Protein AF-A0A0F5VJH8-F1 (afdb_monomer)

Nearest PDB structures (foldseek):
  4hkg-assembly2_B  TM=8.676E-01  e=9.234E-03  Acinetobacter baumannii AB307-0294
  2l22-assembly1_A  TM=8.726E-01  e=4.710E-02  Pseudomonas fluorescens
  8ahq-assembly1_C  TM=8.670E-01  e=6.859E-02  Streptomyces virginiae
  4ca3-assembly1_A  TM=7.753E-01  e=8.278E-02  St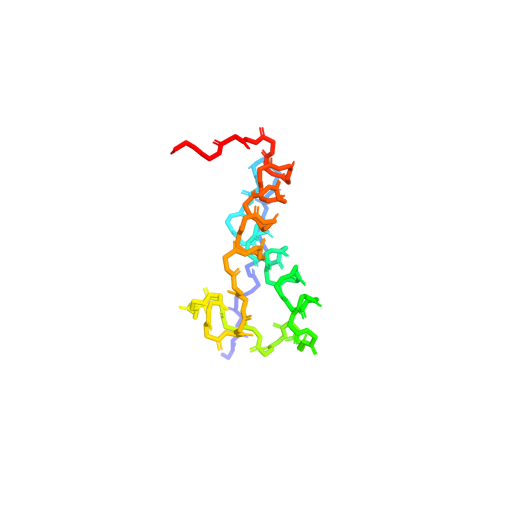reptomyces virginiae
  2liw-assembly1_A  TM=7.437E-01  e=1.455E-01  Lyngbya majuscula

Structure (mmCIF, N/CA/C/O backbone):
data_AF-A0A0F5VJH8-F1
#
_entry.id   AF-A0A0F5VJH8-F1
#
loop_
_atom_site.group_PDB
_atom_site.id
_atom_site.type_symbol
_atom_site.label_atom_id
_atom_site.label_alt_id
_atom_site.label_comp_id
_atom_site.label_asym_id
_atom_site.label_entity_id
_atom_site.label_seq_id
_atom_site.pdbx_PDB_ins_code
_atom_site.Cartn_x
_atom_site.Cartn_y
_atom_site.Cartn_z
_atom_site.occupancy
_atom_site.B_iso_or_equiv
_atom_site.auth_seq_id
_atom_site.auth_comp_id
_atom_site.auth_asym_id
_atom_site.auth_atom_id
_atom_site.pdbx_PDB_model_num
ATOM 1 N N . MET A 1 1 ? -22.256 21.950 -8.885 1.00 46.28 1 MET A N 1
ATOM 2 C CA . MET A 1 1 ? -22.291 20.601 -8.279 1.00 46.28 1 MET A CA 1
ATOM 3 C C . MET A 1 1 ? -21.336 19.746 -9.096 1.00 46.28 1 MET A C 1
ATOM 5 O O . MET A 1 1 ? -21.318 19.907 -10.304 1.00 46.28 1 MET A O 1
ATOM 9 N N . ASN A 1 2 ? -20.441 19.035 -8.415 1.00 42.19 2 ASN A N 1
ATOM 10 C CA . ASN A 1 2 ? -19.102 18.637 -8.864 1.00 42.19 2 ASN A CA 1
ATOM 11 C C . ASN A 1 2 ? -19.007 17.950 -10.239 1.00 42.19 2 ASN A C 1
ATOM 13 O O . ASN A 1 2 ? -19.579 16.884 -10.421 1.00 42.19 2 ASN A O 1
ATOM 17 N N . SER A 1 3 ? -18.158 18.508 -11.107 1.00 52.56 3 SER A N 1
ATOM 18 C CA . SER A 1 3 ? -17.363 17.761 -12.087 1.00 52.56 3 SER A CA 1
ATOM 19 C C . SER A 1 3 ? -15.963 18.374 -12.098 1.00 52.56 3 SER A C 1
ATOM 21 O O . SER A 1 3 ? -15.816 19.568 -12.364 1.00 52.56 3 SER A O 1
ATOM 23 N N . PRO A 1 4 ? -14.940 17.573 -11.784 1.00 55.81 4 PRO A N 1
ATOM 24 C CA . PRO A 1 4 ? -13.831 17.490 -12.714 1.00 55.81 4 PRO A CA 1
ATOM 25 C C . PRO A 1 4 ? -13.651 16.030 -13.130 1.00 55.81 4 PRO A C 1
ATOM 27 O O . PRO A 1 4 ? -13.083 15.217 -12.405 1.00 55.81 4 PRO A O 1
ATOM 30 N N . GLU A 1 5 ? -14.133 15.704 -14.327 1.00 46.19 5 GLU A N 1
ATOM 31 C CA . GLU A 1 5 ? -13.558 14.623 -15.122 1.00 46.19 5 GLU A CA 1
ATOM 32 C C . GLU A 1 5 ? -12.150 15.067 -15.536 1.00 46.19 5 GLU A C 1
ATOM 34 O O . GLU A 1 5 ? -11.935 15.603 -16.619 1.00 46.19 5 GLU A O 1
ATOM 39 N N . SER A 1 6 ? -11.181 14.905 -14.641 1.00 42.22 6 SER A N 1
ATOM 40 C CA . SER A 1 6 ? -9.771 14.970 -15.009 1.00 42.22 6 SER A CA 1
ATOM 41 C C . SER A 1 6 ? -9.346 13.566 -15.413 1.00 42.22 6 SER A C 1
ATOM 43 O O . SER A 1 6 ? -8.800 12.821 -14.606 1.00 42.22 6 SER A O 1
ATOM 45 N N . ALA A 1 7 ? -9.637 13.183 -16.654 1.00 52.06 7 ALA A N 1
ATOM 46 C CA . ALA A 1 7 ? -8.931 12.081 -17.292 1.00 52.06 7 ALA A CA 1
ATOM 47 C C . ALA A 1 7 ? -7.529 12.589 -17.671 1.00 52.06 7 ALA A C 1
ATOM 49 O O . ALA A 1 7 ? -7.434 13.527 -18.470 1.00 52.06 7 ALA A O 1
ATOM 50 N N . PRO A 1 8 ? -6.432 12.039 -17.123 1.00 50.84 8 PRO A N 1
ATOM 51 C CA . PRO A 1 8 ? -5.116 12.402 -17.603 1.00 50.84 8 PRO A CA 1
ATOM 52 C C . PRO A 1 8 ? -4.844 11.628 -18.896 1.00 50.84 8 PRO A C 1
ATOM 54 O O . PRO A 1 8 ? -4.741 10.403 -18.914 1.00 50.84 8 PRO A O 1
ATOM 57 N N . SER A 1 9 ? -4.705 12.365 -19.994 1.00 46.19 9 SER A N 1
ATOM 58 C CA . SER A 1 9 ? -3.942 11.923 -21.158 1.00 46.19 9 SER A CA 1
ATOM 59 C C . SER A 1 9 ? -2.499 11.658 -20.713 1.00 46.19 9 SER A C 1
ATOM 61 O O . SER A 1 9 ? -1.716 12.596 -20.605 1.00 46.19 9 SER A O 1
ATOM 63 N N . ALA A 1 10 ? -2.140 10.408 -20.425 1.00 47.41 10 ALA A N 1
ATOM 64 C CA . ALA A 1 10 ? -0.785 10.028 -20.023 1.00 47.41 10 ALA A CA 1
ATOM 65 C C . ALA A 1 10 ? -0.258 8.894 -20.912 1.00 47.41 10 ALA A C 1
ATOM 67 O O . ALA A 1 10 ? -0.158 7.740 -20.516 1.00 47.41 10 ALA A O 1
ATOM 68 N N . LEU A 1 11 ? 0.086 9.237 -22.151 1.00 49.41 11 LEU A N 1
ATOM 69 C CA . LEU A 1 11 ? 0.972 8.428 -22.985 1.00 49.41 11 LEU A CA 1
ATOM 70 C C . LEU A 1 11 ? 2.333 9.122 -22.993 1.00 49.41 11 LEU A C 1
ATOM 72 O O . LEU A 1 11 ? 2.598 9.878 -23.923 1.00 49.41 11 LEU A O 1
ATOM 76 N N . SER A 1 12 ? 3.125 8.948 -21.925 1.00 48.16 12 SER A N 1
ATOM 77 C CA . SER A 1 12 ? 4.600 9.073 -21.836 1.00 48.16 12 SER A CA 1
ATOM 78 C C . SER A 1 12 ? 4.999 9.341 -20.375 1.00 48.16 12 SER A C 1
ATOM 80 O O . SER A 1 12 ? 4.697 10.40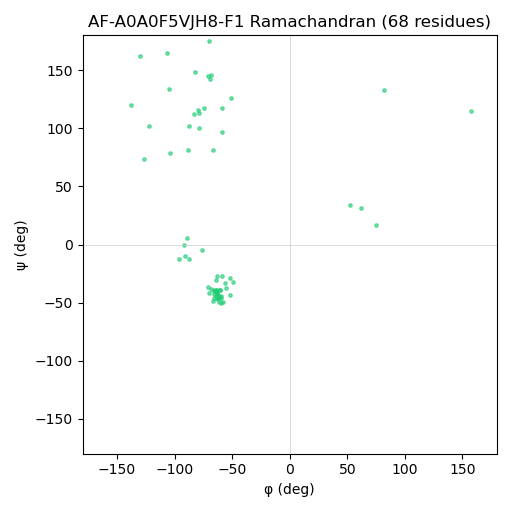8 -19.855 1.00 48.16 12 SER A O 1
ATOM 82 N N . ALA A 1 13 ? 5.715 8.395 -19.760 1.00 54.66 13 ALA A N 1
ATOM 83 C CA . ALA A 1 13 ? 6.146 8.315 -18.353 1.00 54.66 13 ALA A CA 1
ATOM 84 C C . ALA A 1 13 ? 5.093 7.782 -17.353 1.00 54.66 13 ALA A C 1
ATOM 86 O O . ALA A 1 13 ? 3.940 8.226 -17.377 1.00 54.66 13 ALA A O 1
ATOM 87 N N . PRO A 1 14 ? 5.475 6.835 -16.464 1.00 56.31 14 PRO A N 1
ATOM 88 C CA . PRO A 1 14 ? 4.615 6.421 -15.363 1.00 56.31 14 PRO A CA 1
ATOM 89 C C . PRO A 1 14 ? 4.314 7.664 -14.528 1.00 56.31 14 PRO A C 1
ATOM 91 O O . PRO A 1 14 ? 5.212 8.333 -14.019 1.00 56.31 14 PRO A O 1
ATOM 94 N N . SER A 1 15 ? 3.040 8.032 -14.468 1.00 66.06 15 SER A N 1
ATOM 95 C CA . SER A 1 15 ? 2.612 9.184 -13.682 1.00 66.06 15 SER A CA 1
ATOM 96 C C . SER A 1 15 ? 2.803 8.852 -12.203 1.00 66.06 15 SER A C 1
ATOM 98 O O . SER A 1 15 ? 2.567 7.715 -11.806 1.00 66.06 15 SER A O 1
ATOM 100 N N . ASP A 1 16 ? 3.159 9.827 -11.366 1.00 70.06 16 ASP A N 1
ATOM 101 C CA . ASP A 1 16 ? 3.306 9.639 -9.908 1.00 70.06 16 ASP A CA 1
ATOM 102 C C . ASP A 1 16 ? 2.081 8.925 -9.286 1.00 70.06 16 ASP A C 1
ATOM 104 O O . ASP A 1 16 ? 2.188 8.086 -8.394 1.00 70.06 16 ASP A O 1
ATOM 108 N N . THR A 1 17 ? 0.898 9.171 -9.856 1.00 75.81 17 THR A N 1
ATOM 109 C CA . THR A 1 17 ? -0.365 8.500 -9.518 1.00 75.81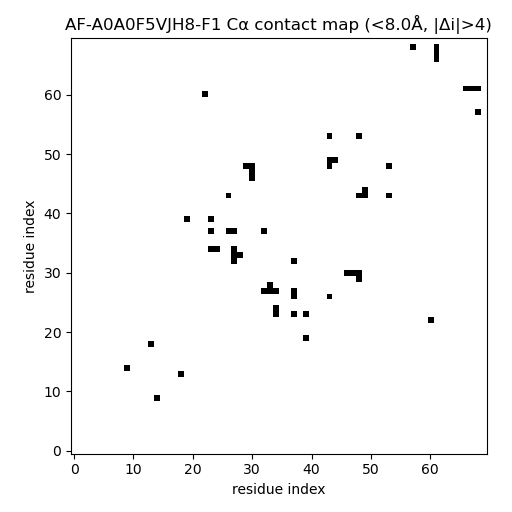 17 THR A CA 1
ATOM 110 C C . THR A 1 17 ? -0.390 6.997 -9.826 1.00 75.81 17 THR A C 1
ATOM 112 O O . THR A 1 17 ? -0.929 6.238 -9.022 1.00 75.81 17 THR A O 1
ATOM 115 N N . GLU A 1 18 ? 0.188 6.552 -10.944 1.00 79.75 18 GLU A N 1
ATOM 116 C CA . GLU A 1 18 ? 0.272 5.131 -11.321 1.00 79.75 18 GLU A CA 1
ATOM 117 C C . GLU A 1 18 ? 1.173 4.375 -10.342 1.00 79.75 18 GLU A C 1
ATOM 119 O O . GLU A 1 18 ? 0.752 3.373 -9.760 1.00 79.75 18 GLU A O 1
ATOM 124 N N . LEU A 1 19 ? 2.367 4.920 -10.069 1.00 80.12 19 LEU A N 1
ATOM 125 C CA . LEU A 1 19 ? 3.298 4.351 -9.093 1.00 80.12 19 LEU A CA 1
A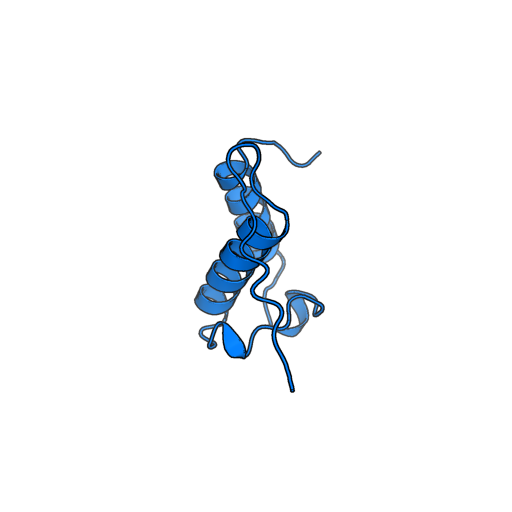TOM 126 C C . LEU A 1 19 ? 2.657 4.289 -7.705 1.00 80.12 19 LEU A C 1
ATOM 128 O O . LEU A 1 19 ? 2.723 3.262 -7.034 1.00 80.12 19 LEU A O 1
ATOM 132 N N . ARG A 1 20 ? 1.978 5.361 -7.283 1.00 79.44 20 ARG A N 1
ATOM 133 C CA . ARG A 1 20 ? 1.290 5.410 -5.989 1.00 79.44 20 ARG A CA 1
ATOM 134 C C . ARG A 1 20 ? 0.159 4.386 -5.893 1.00 79.44 20 ARG A C 1
ATOM 136 O O . ARG A 1 20 ? -0.013 3.779 -4.839 1.00 79.44 20 ARG A O 1
ATOM 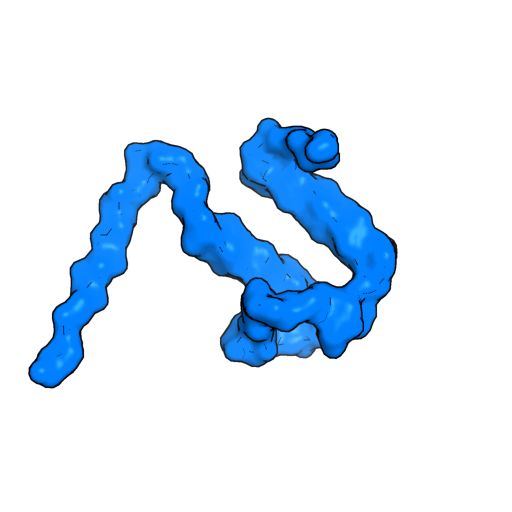143 N N . SER A 1 21 ? -0.598 4.176 -6.969 1.00 83.88 21 SER A N 1
ATOM 144 C CA . SER A 1 21 ? -1.666 3.170 -7.036 1.00 83.88 21 SER A CA 1
ATOM 145 C C . SER A 1 21 ? -1.111 1.745 -6.943 1.00 83.88 21 SER A C 1
ATOM 147 O O . SER A 1 21 ? -1.589 0.928 -6.146 1.00 83.88 21 SER A O 1
ATOM 149 N N . TRP A 1 22 ? -0.048 1.460 -7.698 1.00 85.88 22 TRP A N 1
ATOM 150 C CA . TRP A 1 22 ? 0.641 0.173 -7.659 1.00 85.88 22 TRP A CA 1
ATOM 151 C C . TRP A 1 22 ? 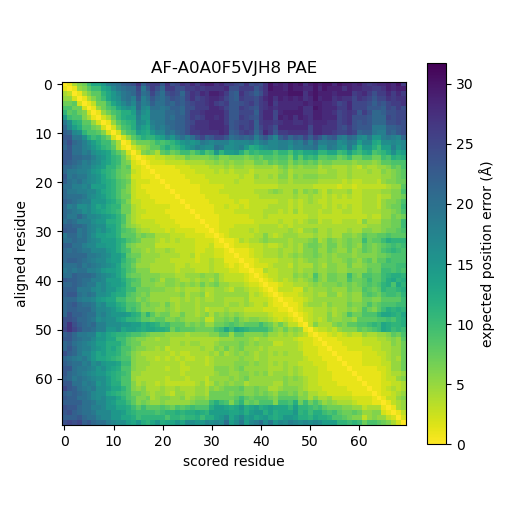1.258 -0.093 -6.281 1.00 85.88 22 TRP A C 1
ATOM 153 O O . TRP A 1 22 ? 1.018 -1.150 -5.692 1.00 85.88 22 TRP A O 1
ATOM 163 N N . LEU A 1 23 ? 1.956 0.893 -5.709 1.00 83.19 23 LEU A N 1
ATOM 164 C CA . LEU A 1 23 ? 2.612 0.772 -4.409 1.00 83.19 23 LEU A CA 1
ATOM 165 C C . LEU A 1 23 ? 1.592 0.495 -3.304 1.00 83.19 23 LEU A C 1
ATOM 167 O O . LEU A 1 23 ? 1.773 -0.406 -2.490 1.00 83.19 23 LEU A O 1
ATOM 171 N N . ARG A 1 24 ? 0.473 1.223 -3.320 1.00 85.25 24 ARG A N 1
ATOM 172 C CA . ARG A 1 24 ? -0.647 1.039 -2.391 1.00 85.25 24 ARG A CA 1
ATOM 173 C C . ARG A 1 24 ? -1.259 -0.358 -2.505 1.00 85.25 24 ARG A C 1
ATOM 175 O O . ARG A 1 24 ? -1.564 -0.965 -1.485 1.00 85.25 24 ARG A O 1
ATOM 182 N N . THR A 1 25 ? -1.383 -0.893 -3.720 1.00 87.25 25 THR A N 1
ATOM 183 C CA . THR A 1 25 ? -1.859 -2.267 -3.962 1.00 87.25 25 THR A CA 1
ATOM 184 C C . THR A 1 25 ? -0.882 -3.309 -3.413 1.00 87.25 25 THR A C 1
ATOM 186 O O . THR A 1 25 ? -1.296 -4.267 -2.760 1.00 87.25 25 THR A O 1
ATOM 189 N N . ARG A 1 26 ? 0.425 -3.101 -3.620 1.00 85.62 26 ARG A N 1
ATOM 190 C CA . ARG A 1 26 ? 1.488 -3.954 -3.070 1.00 85.62 26 ARG A CA 1
ATOM 191 C C . ARG A 1 26 ? 1.474 -3.958 -1.543 1.00 85.62 26 ARG A C 1
ATOM 193 O O . ARG A 1 26 ? 1.469 -5.024 -0.934 1.00 85.62 26 ARG A O 1
ATOM 200 N N . VAL A 1 27 ? 1.422 -2.775 -0.936 1.00 83.75 27 VAL A N 1
ATOM 201 C CA . VAL A 1 27 ? 1.361 -2.593 0.519 1.00 83.75 27 VAL A CA 1
ATOM 202 C C . VAL A 1 27 ? 0.122 -3.274 1.091 1.00 83.75 27 VAL A C 1
ATOM 204 O O . VAL A 1 27 ? 0.275 -4.105 1.980 1.00 83.75 27 VAL A O 1
ATOM 207 N N . ALA A 1 28 ? -1.067 -3.019 0.532 1.00 87.31 28 ALA A N 1
ATOM 208 C CA . ALA A 1 28 ? -2.329 -3.647 0.937 1.00 87.31 28 ALA A CA 1
ATOM 209 C C . ALA A 1 28 ? -2.249 -5.178 0.967 1.00 87.31 28 ALA A C 1
ATOM 211 O O . ALA A 1 28 ? -2.680 -5.811 1.928 1.00 87.31 28 ALA A O 1
ATOM 212 N N . HIS A 1 29 ? -1.626 -5.768 -0.056 1.00 85.81 29 HIS A N 1
ATOM 213 C CA . HIS A 1 29 ? -1.410 -7.207 -0.128 1.00 85.81 29 HIS A CA 1
ATOM 214 C C . HIS A 1 29 ? -0.504 -7.722 1.002 1.00 85.81 29 HIS A C 1
ATOM 216 O O . HIS A 1 29 ? -0.793 -8.763 1.590 1.00 85.81 29 HIS A O 1
ATOM 222 N N . TYR A 1 30 ? 0.570 -7.000 1.337 1.00 83.38 30 TYR A N 1
ATOM 223 C CA . TYR A 1 30 ? 1.476 -7.392 2.420 1.00 83.38 30 TYR A CA 1
ATOM 224 C C . TYR A 1 30 ? 0.832 -7.301 3.806 1.00 83.38 30 TYR A C 1
ATOM 226 O O . TYR A 1 30 ? 1.070 -8.165 4.645 1.00 83.38 30 TYR A O 1
ATOM 234 N N . VAL A 1 31 ? 0.003 -6.283 4.039 1.00 84.31 31 VAL A N 1
ATOM 235 C CA . VAL A 1 31 ? -0.652 -6.056 5.339 1.00 84.31 31 VAL A CA 1
ATOM 236 C C . VAL A 1 31 ? -2.025 -6.730 5.439 1.00 84.31 31 VAL A C 1
ATOM 238 O O . VAL A 1 31 ? -2.681 -6.636 6.471 1.00 84.31 31 VAL A O 1
ATOM 241 N N . GLN A 1 32 ? -2.457 -7.410 4.368 1.00 85.50 32 GLN A N 1
ATOM 242 C CA . GLN A 1 32 ? -3.769 -8.052 4.228 1.00 85.50 32 GLN A CA 1
ATOM 243 C C . GLN A 1 32 ? -4.951 -7.116 4.533 1.00 85.50 32 GLN A C 1
ATOM 245 O O . GLN A 1 32 ? -5.981 -7.542 5.056 1.00 85.50 32 GLN A O 1
ATOM 250 N N . LEU A 1 33 ? -4.801 -5.837 4.194 1.00 84.81 33 LEU A N 1
ATOM 251 C CA . LEU A 1 33 ? -5.841 -4.820 4.326 1.00 84.81 33 LEU A CA 1
ATOM 252 C C . LEU A 1 33 ? -6.397 -4.459 2.955 1.00 84.81 33 LEU A C 1
ATOM 254 O O . LEU A 1 33 ? -5.812 -4.764 1.914 1.00 84.81 33 LEU A O 1
ATOM 258 N N . ASP A 1 34 ? -7.545 -3.791 2.959 1.00 85.31 34 ASP A N 1
ATOM 259 C CA . ASP A 1 34 ? -8.100 -3.252 1.730 1.00 85.31 34 ASP A CA 1
ATOM 260 C C . ASP A 1 34 ? -7.238 -2.087 1.233 1.00 85.31 34 ASP A C 1
ATOM 262 O O . ASP A 1 34 ? -6.765 -1.261 2.015 1.00 85.31 34 ASP A O 1
ATOM 266 N N . VAL A 1 35 ? -7.073 -1.980 -0.084 1.00 82.44 35 VAL A N 1
ATOM 267 C CA . VAL A 1 35 ? -6.362 -0.865 -0.718 1.00 82.44 35 VAL A CA 1
ATOM 268 C C . VAL A 1 35 ? -6.999 0.464 -0.297 1.00 82.44 35 VAL A C 1
ATOM 270 O O . VAL A 1 35 ? -6.292 1.456 -0.147 1.00 82.44 35 VAL A O 1
ATOM 273 N N . ALA A 1 36 ? -8.317 0.520 -0.070 1.00 84.12 36 ALA A N 1
ATOM 274 C CA . ALA A 1 36 ? -9.026 1.694 0.450 1.00 84.12 36 ALA A CA 1
ATOM 275 C C . ALA A 1 36 ? -8.606 2.119 1.869 1.00 84.12 36 ALA A C 1
ATOM 277 O O . ALA A 1 36 ? -8.696 3.305 2.176 1.00 84.12 36 ALA A O 1
ATOM 278 N N . ASP A 1 37 ? -8.121 1.184 2.687 1.00 84.12 37 ASP A N 1
ATOM 279 C CA . ASP A 1 37 ? -7.707 1.409 4.080 1.00 84.12 37 ASP A CA 1
ATOM 280 C C . ASP A 1 37 ? -6.213 1.780 4.197 1.00 84.12 37 ASP A C 1
ATOM 282 O O . ASP A 1 37 ? -5.736 2.218 5.244 1.00 84.12 37 ASP A O 1
ATOM 286 N N . ILE A 1 38 ? -5.458 1.644 3.098 1.00 83.75 38 ILE A N 1
ATOM 287 C CA . ILE A 1 38 ? -4.048 2.037 3.040 1.00 83.75 38 ILE A CA 1
ATOM 288 C C . ILE A 1 38 ? -3.909 3.548 2.864 1.00 83.75 38 ILE A C 1
ATOM 290 O O . ILE A 1 38 ? -4.174 4.115 1.798 1.00 83.75 38 ILE A O 1
ATOM 294 N N . ASP A 1 39 ? -3.377 4.178 3.902 1.00 80.88 39 ASP A N 1
ATOM 295 C CA . ASP A 1 39 ? -2.944 5.562 3.919 1.00 80.88 39 ASP A CA 1
ATOM 296 C C . ASP A 1 39 ? -1.528 5.667 3.342 1.00 80.88 39 ASP A C 1
ATOM 298 O O . ASP A 1 39 ? -0.536 5.201 3.898 1.00 80.88 39 ASP A O 1
ATOM 302 N N . THR A 1 40 ? -1.442 6.303 2.178 1.00 75.56 40 THR A N 1
ATOM 303 C CA . THR A 1 40 ? -0.169 6.518 1.467 1.00 75.56 40 THR A CA 1
ATOM 304 C C . THR A 1 40 ? 0.690 7.633 2.068 1.00 75.56 40 THR A C 1
ATOM 306 O O . THR A 1 40 ? 1.792 7.869 1.581 1.00 75.56 40 THR A O 1
ATOM 309 N N . SER A 1 41 ? 0.187 8.353 3.074 1.00 78.88 41 SER A N 1
ATOM 310 C CA . SER A 1 41 ? 0.950 9.331 3.849 1.00 78.88 41 SER A CA 1
ATOM 311 C C . SER A 1 41 ? 1.499 8.738 5.150 1.00 78.88 41 SER A C 1
ATOM 313 O O . SER A 1 41 ? 2.342 9.374 5.787 1.00 78.88 41 SER A O 1
ATOM 315 N N . ALA A 1 42 ? 1.034 7.553 5.555 1.00 79.38 42 ALA A N 1
ATOM 316 C CA . ALA A 1 42 ? 1.551 6.838 6.709 1.00 79.38 42 ALA A CA 1
ATOM 317 C C . ALA A 1 42 ? 2.823 6.057 6.354 1.00 79.38 42 ALA A C 1
ATOM 319 O O . ALA A 1 42 ? 3.013 5.570 5.239 1.00 79.38 42 ALA A O 1
ATOM 320 N N . THR A 1 43 ? 3.717 5.928 7.331 1.00 78.62 43 THR A N 1
ATOM 321 C CA . THR A 1 43 ? 4.926 5.117 7.181 1.00 78.62 43 THR A CA 1
ATOM 322 C C . THR A 1 43 ? 4.583 3.632 7.150 1.00 78.62 43 THR A C 1
ATOM 324 O O . THR A 1 43 ? 3.710 3.182 7.884 1.00 78.62 43 THR A O 1
ATOM 327 N N . LEU A 1 44 ? 5.317 2.843 6.365 1.00 76.25 44 LEU A N 1
ATOM 328 C CA . LEU A 1 44 ? 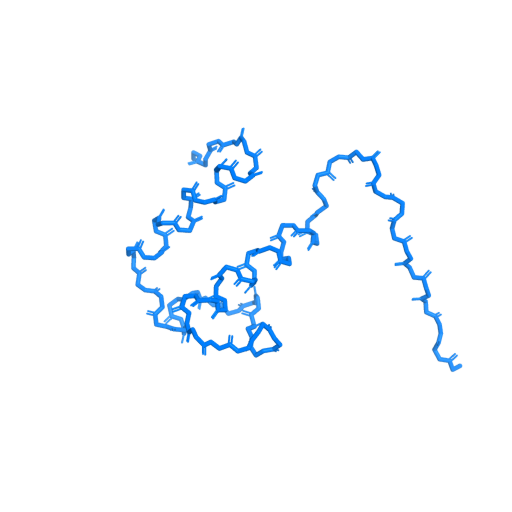5.120 1.390 6.261 1.00 76.25 44 LEU A CA 1
ATOM 329 C C . LEU A 1 44 ? 5.188 0.692 7.634 1.00 76.25 44 LEU A C 1
ATOM 331 O O . LEU A 1 44 ? 4.381 -0.184 7.935 1.00 76.25 44 LEU A O 1
ATOM 335 N N . THR A 1 45 ? 6.071 1.159 8.515 1.00 79.31 45 THR A N 1
ATOM 336 C CA . THR A 1 45 ? 6.190 0.711 9.910 1.00 79.31 45 THR A CA 1
ATOM 337 C C . THR A 1 45 ? 4.915 0.907 10.734 1.00 79.31 45 THR A C 1
ATOM 339 O O . THR A 1 45 ? 4.671 0.129 11.652 1.00 79.31 45 THR A O 1
ATOM 342 N N . THR A 1 46 ? 4.060 1.883 10.404 1.00 80.25 46 THR A N 1
ATOM 343 C CA . THR A 1 46 ? 2.736 2.060 11.034 1.00 80.25 46 THR A CA 1
ATOM 344 C C . THR A 1 46 ? 1.812 0.876 10.754 1.00 80.25 46 THR A C 1
ATOM 346 O O . THR A 1 46 ? 0.995 0.531 11.602 1.00 80.25 46 THR A O 1
ATOM 349 N N . TYR A 1 47 ? 1.978 0.219 9.605 1.00 79.56 47 TYR A N 1
ATOM 350 C CA . TYR A 1 47 ? 1.239 -0.987 9.235 1.00 79.56 47 TYR A CA 1
ATOM 351 C C . TYR A 1 47 ? 1.914 -2.286 9.693 1.00 79.56 47 TYR A C 1
ATOM 353 O O . TYR A 1 47 ? 1.462 -3.371 9.340 1.00 79.56 47 TYR A O 1
ATOM 361 N N . GLY A 1 48 ? 3.008 -2.196 10.455 1.00 75.94 48 GLY A N 1
ATOM 362 C CA . GLY A 1 48 ? 3.798 -3.363 10.849 1.00 75.94 48 GLY A CA 1
ATOM 363 C C . GLY A 1 48 ? 4.662 -3.935 9.720 1.00 75.94 48 GLY A C 1
ATOM 364 O O . GLY A 1 48 ? 5.119 -5.070 9.823 1.00 75.94 48 GLY A O 1
ATOM 365 N N . LEU A 1 49 ? 4.902 -3.179 8.641 1.00 78.94 49 LEU A N 1
ATOM 366 C CA . LEU A 1 49 ? 5.882 -3.561 7.623 1.00 78.94 49 LEU A CA 1
ATOM 367 C C . LEU A 1 49 ? 7.287 -3.234 8.139 1.00 78.94 49 LEU A C 1
ATOM 369 O O . LEU A 1 49 ? 7.726 -2.084 8.126 1.00 78.94 49 LEU A O 1
ATOM 373 N N . ASP A 1 50 ? 7.971 -4.267 8.619 1.00 83.00 50 ASP A N 1
ATOM 374 C CA . ASP A 1 50 ? 9.354 -4.211 9.098 1.00 83.00 50 ASP A CA 1
ATOM 375 C C . ASP A 1 50 ? 10.391 -3.990 7.976 1.00 83.00 50 ASP A C 1
ATOM 377 O O . ASP A 1 50 ? 10.088 -4.035 6.780 1.00 83.00 50 ASP A O 1
ATOM 381 N N . SER A 1 51 ? 11.665 -3.827 8.363 1.00 78.12 51 SER A N 1
ATOM 382 C CA . SER A 1 51 ? 12.810 -3.610 7.458 1.00 78.12 51 SER A CA 1
ATOM 383 C C . SER A 1 51 ? 12.940 -4.630 6.316 1.00 78.12 51 SER A C 1
ATOM 385 O O . SER A 1 51 ? 13.448 -4.285 5.253 1.00 78.12 51 SER A O 1
ATOM 387 N N . VAL A 1 52 ? 12.478 -5.875 6.493 1.00 82.00 52 VAL A N 1
ATOM 388 C CA . VAL A 1 52 ? 12.494 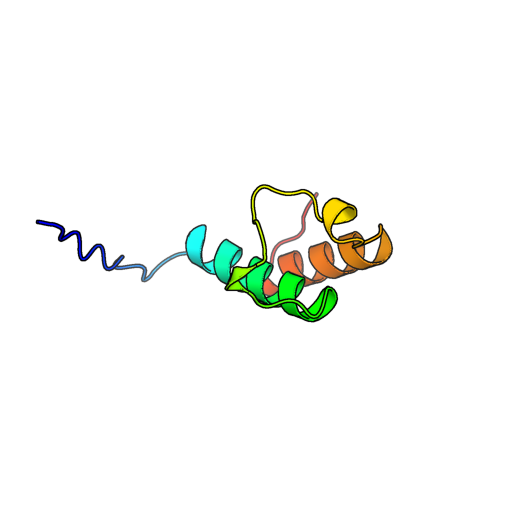-6.905 5.430 1.00 82.00 52 VAL A CA 1
ATOM 389 C C . VAL A 1 52 ? 11.492 -6.576 4.323 1.00 82.00 52 VAL A C 1
ATOM 391 O O . VAL A 1 52 ? 11.805 -6.703 3.137 1.00 82.00 52 VAL A O 1
ATOM 394 N N . TYR A 1 53 ? 10.300 -6.114 4.699 1.00 80.00 53 TYR A N 1
ATOM 395 C CA . TYR A 1 53 ? 9.289 -5.684 3.741 1.00 80.00 53 TYR A CA 1
ATOM 396 C C . TYR A 1 53 ? 9.688 -4.381 3.065 1.00 80.00 53 TYR A C 1
ATOM 398 O O . TYR A 1 53 ? 9.462 -4.249 1.871 1.00 80.00 53 TYR A O 1
ATOM 406 N N . ALA A 1 54 ? 10.334 -3.459 3.786 1.00 79.62 54 ALA A N 1
ATOM 407 C CA . ALA A 1 54 ? 10.886 -2.246 3.189 1.00 79.62 54 ALA A CA 1
ATOM 408 C C . ALA A 1 54 ? 11.933 -2.574 2.110 1.00 79.62 54 ALA A C 1
ATOM 410 O O . ALA A 1 54 ? 11.849 -2.047 1.007 1.00 79.62 54 ALA A O 1
ATOM 411 N N . LEU A 1 55 ? 12.857 -3.502 2.387 1.00 83.56 55 LEU A N 1
ATOM 412 C CA . LEU A 1 55 ? 13.855 -3.945 1.409 1.00 83.56 55 LEU A CA 1
ATOM 413 C C . LEU A 1 55 ? 13.212 -4.634 0.195 1.00 83.56 55 LEU A C 1
ATOM 415 O O . LEU A 1 55 ? 13.588 -4.363 -0.941 1.00 83.56 55 LEU A O 1
ATOM 419 N N . THR A 1 56 ? 12.218 -5.493 0.435 1.00 85.06 56 THR A N 1
ATOM 420 C CA . THR A 1 56 ? 11.464 -6.162 -0.639 1.00 85.06 56 THR A CA 1
ATOM 421 C C . THR A 1 56 ? 10.704 -5.146 -1.493 1.00 85.06 56 THR A C 1
ATOM 423 O O . THR A 1 56 ? 10.721 -5.233 -2.715 1.00 85.06 56 THR A O 1
ATOM 426 N N . LEU A 1 57 ? 10.073 -4.155 -0.856 1.00 82.50 57 LEU A N 1
ATOM 427 C CA . LEU A 1 57 ? 9.327 -3.099 -1.529 1.00 82.50 57 LEU A CA 1
ATOM 428 C C . LEU A 1 57 ? 10.247 -2.198 -2.357 1.00 82.50 57 LEU A C 1
ATOM 430 O O . LEU A 1 57 ? 9.867 -1.845 -3.465 1.00 82.50 57 LEU A O 1
ATOM 434 N N . CYS A 1 58 ? 11.445 -1.867 -1.865 1.00 83.19 58 CYS A N 1
ATOM 435 C CA . CYS A 1 58 ? 12.454 -1.164 -2.661 1.00 83.19 58 CYS A CA 1
ATOM 436 C C . CYS A 1 58 ? 12.805 -1.957 -3.924 1.00 83.19 58 CYS A C 1
ATOM 438 O O . CYS A 1 58 ? 12.679 -1.411 -5.013 1.00 83.19 58 CYS A O 1
ATOM 440 N N . GLY A 1 59 ? 13.099 -3.256 -3.797 1.00 85.19 59 GLY A N 1
ATOM 441 C CA . GLY A 1 59 ? 13.397 -4.101 -4.958 1.00 85.19 59 GLY A CA 1
ATOM 442 C C . GLY A 1 59 ? 12.238 -4.197 -5.958 1.00 85.19 59 GLY A C 1
ATOM 443 O O . GLY A 1 59 ? 12.457 -4.152 -7.164 1.00 85.19 59 GLY A O 1
ATOM 444 N N . ASP A 1 60 ? 10.995 -4.273 -5.476 1.00 85.25 60 ASP A N 1
ATOM 445 C CA . ASP A 1 60 ? 9.805 -4.213 -6.332 1.00 85.25 60 ASP A CA 1
ATOM 446 C C . ASP A 1 60 ? 9.656 -2.858 -7.041 1.00 85.25 60 ASP A C 1
ATOM 448 O O . ASP A 1 60 ? 9.240 -2.815 -8.195 1.00 85.25 60 ASP A O 1
ATOM 452 N N 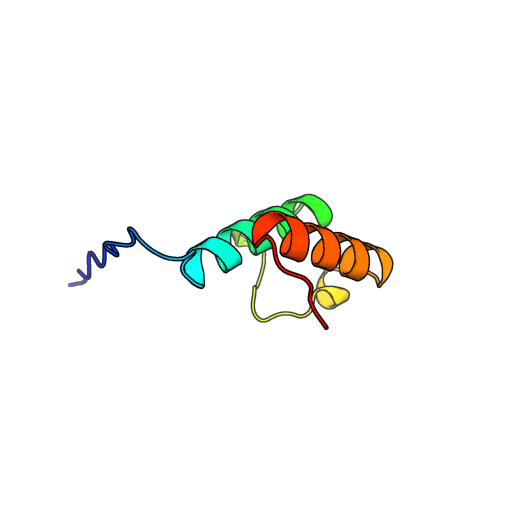. ILE A 1 61 ? 9.940 -1.746 -6.352 1.00 84.12 61 ILE A N 1
ATOM 453 C CA . ILE A 1 61 ? 9.872 -0.394 -6.930 1.00 84.12 61 ILE A CA 1
ATOM 454 C C . ILE A 1 61 ? 10.915 -0.261 -8.040 1.00 84.12 61 ILE A C 1
ATOM 456 O O . ILE A 1 61 ? 10.609 0.262 -9.109 1.00 84.12 61 ILE A O 1
ATOM 460 N N . GLU A 1 62 ? 12.127 -0.743 -7.785 1.00 87.00 62 GLU A N 1
ATOM 461 C CA . GLU A 1 62 ? 13.242 -0.749 -8.729 1.00 87.00 62 GLU A CA 1
ATOM 462 C C . GLU A 1 62 ? 12.922 -1.579 -9.980 1.00 87.00 62 GLU A C 1
ATOM 464 O O . GLU A 1 62 ? 13.102 -1.099 -11.100 1.00 87.00 62 GLU A O 1
ATOM 469 N N . ASP A 1 63 ? 12.359 -2.780 -9.806 1.00 86.06 63 ASP A N 1
ATOM 470 C CA . ASP A 1 63 ? 11.885 -3.636 -10.904 1.00 86.06 63 ASP A CA 1
ATOM 471 C C . ASP A 1 63 ? 10.754 -2.969 -11.702 1.00 86.06 63 ASP A C 1
ATOM 473 O O . ASP A 1 63 ? 10.804 -2.902 -12.931 1.00 86.06 63 ASP A O 1
ATOM 477 N N . HIS A 1 64 ? 9.766 -2.398 -11.006 1.00 80.50 64 HIS A N 1
ATOM 478 C CA . HIS A 1 64 ? 8.603 -1.769 -11.629 1.00 80.50 64 HIS A CA 1
ATOM 479 C C . HIS A 1 64 ? 8.962 -0.513 -12.432 1.00 80.50 64 HIS A C 1
ATOM 481 O O . HIS A 1 64 ? 8.413 -0.273 -13.508 1.00 80.50 64 HIS A O 1
ATOM 487 N N . LEU A 1 65 ? 9.875 0.302 -11.906 1.00 80.25 65 LEU A N 1
ATOM 488 C CA . LEU A 1 65 ? 10.326 1.535 -12.546 1.00 80.25 65 LEU A CA 1
ATOM 489 C C . LEU A 1 65 ? 11.498 1.308 -13.512 1.00 80.25 65 LEU A C 1
ATOM 491 O O . LEU A 1 65 ? 11.823 2.207 -14.290 1.00 80.25 65 LEU A O 1
ATOM 495 N N . GLY A 1 66 ? 12.128 0.131 -13.477 1.00 81.06 66 GLY A N 1
ATOM 496 C CA . GLY A 1 66 ? 13.334 -0.174 -14.242 1.00 81.06 66 GLY A CA 1
ATOM 497 C C . GLY A 1 66 ? 14.522 0.715 -13.863 1.00 81.06 66 GLY A C 1
ATOM 498 O O . GLY A 1 66 ? 15.335 1.047 -14.727 1.00 81.06 66 GLY A O 1
ATOM 499 N N . LEU A 1 67 ? 14.601 1.145 -12.599 1.00 81.12 67 LEU A N 1
ATOM 500 C CA . LEU A 1 67 ? 15.651 2.023 -12.070 1.00 81.12 67 LEU A CA 1
ATOM 501 C C . LEU A 1 67 ? 16.248 1.457 -10.784 1.00 81.12 67 LEU A C 1
ATOM 503 O O . LEU A 1 67 ? 15.636 0.615 -10.144 1.00 81.12 67 LEU A O 1
ATOM 507 N N . VAL A 1 68 ? 17.427 1.945 -10.403 1.00 74.00 68 VAL A N 1
ATOM 508 C CA . VAL A 1 68 ? 18.070 1.634 -9.117 1.00 74.00 68 VAL A CA 1
ATOM 509 C C . VAL A 1 68 ? 17.922 2.837 -8.191 1.00 74.00 68 VAL A C 1
ATOM 511 O O . VAL A 1 68 ? 18.144 3.972 -8.619 1.00 74.00 68 VAL A O 1
ATOM 514 N N . LEU A 1 69 ? 17.526 2.595 -6.939 1.00 70.06 69 LEU A N 1
ATOM 515 C CA . LEU A 1 69 ? 17.466 3.625 -5.898 1.00 70.06 69 LEU A CA 1
ATOM 516 C C . LEU A 1 69 ? 18.843 3.719 -5.206 1.00 70.06 69 LEU A C 1
ATOM 518 O O . LEU A 1 69 ? 19.169 2.865 -4.385 1.00 70.06 69 LEU A O 1
ATOM 522 N N . GLU A 1 70 ? 19.654 4.730 -5.551 1.00 58.81 70 GLU A N 1
ATOM 523 C CA . GLU A 1 70 ? 20.966 5.032 -4.925 1.00 58.81 70 GLU A CA 1
ATOM 524 C C . GLU A 1 70 ? 20.882 6.085 -3.807 1.00 58.81 70 GLU A C 1
ATOM 526 O O . GLU A 1 70 ? 20.140 7.083 -3.973 1.00 58.81 70 GLU A O 1
#

Radius of gyration: 14.37 Å; Cα contacts (8 Å, |Δi|>4): 29; chains: 1; bounding box: 43×29×34 Å

Solvent-accessible surface area (backbone atoms only — not comparable to full-atom values): 4570 Å² total; per-residue (Å²): 132,94,80,81,88,77,76,77,90,71,92,76,71,86,47,74,65,54,56,49,51,51,49,40,47,54,50,15,61,75,63,73,47,56,56,89,74,56,59,88,87,56,58,60,61,79,67,69,44,48,73,68,50,50,53,51,49,49,53,51,50,23,63,74,70,72,48,82,92,128

Foldseek 3Di:
DDDDPPDDPDPDDCDPVNLLLVLLVVLCVVLVHDSVPDDSVDDSVVSVCDPVNVVVSQVVSCVVRVHHDD

pLDDT: mean 74.59, std 13.65, range [42.19, 87.31]

Sequence (70 aa):
MNSPESAPSALSAPSDTELRSWLRTRVAHYVQLDVADIDTSATLTTYGLDSVYALTLCGDIEDHLGLVLE

Secondary structure (DSSP, 8-state):
-----------SS--HHHHHHHHHHHHHHHHT--GGG--TTS-GGGGT--HHHHHHHHHHHHHHHT----

Mean predicted aligned error: 9.95 Å